Protein AF-0000000087408691 (afdb_homodimer)

Solvent-accessible surface area (backbone atoms only — not comparable to full-atom values): 9101 Å² total; per-residue (Å²): 121,79,72,44,48,23,34,28,52,40,62,34,77,47,90,89,50,66,36,53,31,36,32,32,31,39,38,68,93,39,63,32,41,73,70,31,48,71,46,46,69,32,41,31,37,36,64,44,97,88,65,48,78,44,46,30,31,29,70,39,65,38,79,67,54,10,23,28,30,27,42,30,70,72,53,59,60,78,80,47,50,74,31,66,30,41,34,87,120,78,73,43,48,23,35,28,50,40,63,34,78,48,90,87,51,65,36,52,31,34,31,32,31,40,39,68,94,39,64,32,41,73,67,31,50,72,46,45,68,31,40,32,36,35,64,45,97,89,65,49,78,45,46,31,32,29,70,40,66,38,80,68,55,10,24,28,31,27,42,31,69,73,53,59,60,77,79,48,49,74,31,66,28,41,34,86

InterPro domains:
  IPR001780 Large ribosomal subunit protein eL33 [MF_00573] (4-88)
  IPR001780 Large ribosomal subunit protein eL33 [PF01247] (5-87)
  IPR009000 Translation protein, beta-barrel domain superfamily [SSF50447] (5-87)
  IPR018266 Large ribosomal subunit protein eL33, conserved site [PS01105] (56-77)
  IPR038661 Large ribosomal subunit protein eL33 superfamily [G3DSA:2.40.10.190] (3-88)

Structure (mmCIF, N/CA/C/O backbone):
data_AF-0000000087408691-model_v1
#
loop_
_entity.id
_entity.type
_entity.pdbx_description
1 polymer 'Large ribosomal subunit protein eL33'
#
loop_
_atom_site.group_PDB
_atom_site.id
_atom_site.type_symbol
_atom_site.label_atom_id
_atom_site.label_alt_id
_atom_site.label_comp_id
_atom_site.label_asym_id
_atom_site.label_entity_id
_atom_site.label_seq_id
_atom_site.pdbx_PDB_ins_code
_atom_site.Cartn_x
_atom_site.Cartn_y
_atom_site.Cartn_z
_atom_site.occupancy
_atom_site.B_iso_or_equiv
_atom_site.auth_seq_id
_atom_site.auth_comp_id
_atom_site.auth_asym_id
_atom_site.auth_atom_id
_atom_site.pdbx_PDB_model_num
ATOM 1 N N . MET A 1 1 ? -7.504 -7.535 -21.609 1 48.94 1 MET A N 1
ATOM 2 C CA . MET A 1 1 ? -7.258 -6.281 -20.906 1 48.94 1 MET A CA 1
ATOM 3 C C . MET A 1 1 ? -5.77 -6.098 -20.609 1 48.94 1 MET A C 1
ATOM 5 O O . MET A 1 1 ? -5.043 -7.078 -20.438 1 48.94 1 MET A O 1
ATOM 9 N N . ALA A 1 2 ? -5.352 -5.008 -20.938 1 59.78 2 ALA A N 1
ATOM 10 C CA . ALA A 1 2 ? -3.91 -4.781 -20.938 1 59.78 2 ALA A CA 1
ATOM 11 C C . ALA A 1 2 ? -3.301 -5.102 -19.578 1 59.78 2 ALA A C 1
ATOM 13 O O . ALA A 1 2 ? -3.998 -5.094 -18.562 1 59.78 2 ALA A O 1
ATOM 14 N N . ARG A 1 3 ? -2.199 -5.57 -19.562 1 76.31 3 ARG A N 1
ATOM 15 C CA . ARG A 1 3 ? -1.407 -5.836 -18.359 1 76.31 3 ARG A CA 1
ATOM 16 C C . ARG A 1 3 ? -1.33 -4.598 -17.484 1 76.31 3 ARG A C 1
ATOM 18 O O . ARG A 1 3 ? -1.147 -3.482 -17.969 1 76.31 3 ARG A O 1
ATOM 25 N N . GLY A 1 4 ? -1.78 -4.82 -16.234 1 94.81 4 GLY A N 1
ATOM 26 C CA . GLY A 1 4 ? -1.688 -3.742 -15.266 1 94.81 4 GLY A CA 1
ATOM 27 C C . GLY A 1 4 ? -0.836 -4.094 -14.062 1 94.81 4 GLY A C 1
ATOM 28 O O . GLY A 1 4 ? -0.173 -5.133 -14.047 1 94.81 4 GLY A O 1
ATOM 29 N N . LYS A 1 5 ? -0.651 -3.186 -13.266 1 97.5 5 LYS A N 1
ATOM 30 C CA . LYS A 1 5 ? 0.102 -3.381 -12.031 1 97.5 5 LYS A CA 1
ATOM 31 C C . LYS A 1 5 ? -0.76 -3.082 -10.805 1 97.5 5 LYS A C 1
ATOM 33 O O . LYS A 1 5 ? -1.729 -2.324 -10.891 1 97.5 5 LYS A O 1
ATOM 38 N N . ALA A 1 6 ? -0.377 -3.703 -9.734 1 98.56 6 ALA A N 1
ATOM 39 C CA . ALA A 1 6 ? -0.981 -3.412 -8.438 1 98.56 6 ALA A CA 1
ATOM 40 C C . ALA A 1 6 ? 0.068 -3.426 -7.332 1 98.56 6 ALA A C 1
ATOM 42 O O . ALA A 1 6 ? 1.13 -4.035 -7.48 1 98.56 6 ALA A O 1
ATOM 43 N N . LEU A 1 7 ? -0.212 -2.732 -6.34 1 98.44 7 LEU A N 1
ATOM 44 C CA . LEU A 1 7 ? 0.62 -2.758 -5.141 1 98.44 7 LEU A CA 1
ATOM 45 C C . LEU A 1 7 ? 0.077 -3.756 -4.125 1 98.44 7 LEU A C 1
ATOM 47 O O . LEU A 1 7 ? -1.136 -3.848 -3.924 1 98.44 7 LEU A O 1
ATOM 51 N N . VAL A 1 8 ? 1.025 -4.527 -3.504 1 98.44 8 VAL A N 1
ATOM 52 C CA . VAL A 1 8 ? 0.632 -5.383 -2.391 1 98.44 8 VAL A CA 1
ATOM 53 C C . VAL A 1 8 ? 0.541 -4.559 -1.109 1 98.44 8 VAL A C 1
ATOM 55 O O . VAL A 1 8 ? 1.552 -4.055 -0.614 1 98.44 8 VAL A O 1
ATOM 58 N N . LEU A 1 9 ? -0.641 -4.477 -0.609 1 97.88 9 LEU A N 1
ATOM 59 C CA . LEU A 1 9 ? -0.831 -3.635 0.567 1 97.88 9 LEU A CA 1
ATOM 60 C C . LEU A 1 9 ? -0.554 -4.418 1.847 1 97.88 9 LEU A C 1
ATOM 62 O O . LEU A 1 9 ? 0.198 -3.957 2.709 1 97.88 9 LEU A O 1
ATOM 66 N N . ALA A 1 10 ? -1.203 -5.602 1.943 1 96.81 10 ALA A N 1
ATOM 67 C CA . ALA A 1 10 ? -1.142 -6.324 3.211 1 96.81 10 ALA A CA 1
ATOM 68 C C . ALA A 1 10 ? -1.652 -7.754 3.051 1 96.81 10 ALA A C 1
ATOM 70 O O . ALA A 1 10 ? -2.256 -8.094 2.031 1 96.81 10 ALA A O 1
ATOM 71 N N . TYR A 1 11 ? -1.252 -8.578 4.066 1 97 11 TYR A N 1
ATOM 72 C CA . TYR A 1 11 ? -1.939 -9.859 4.223 1 97 11 TYR A CA 1
ATOM 73 C C . TYR A 1 11 ? -3.391 -9.648 4.637 1 97 11 TYR A C 1
ATOM 75 O O . TYR A 1 11 ? -3.689 -8.773 5.457 1 97 11 TYR A O 1
ATOM 83 N N . ALA A 1 12 ? -4.27 -10.461 4.047 1 96.94 12 ALA A N 1
ATOM 84 C CA . ALA A 1 12 ? -5.664 -10.422 4.48 1 96.94 12 ALA A CA 1
ATOM 85 C C . ALA A 1 12 ? -5.824 -11.039 5.867 1 96.94 12 ALA A C 1
ATOM 87 O O . ALA A 1 12 ? -5.004 -11.859 6.281 1 96.94 12 ALA A O 1
ATOM 88 N N . GLY A 1 13 ? -6.898 -10.625 6.555 1 93.25 13 GLY A N 1
ATOM 89 C CA . GLY A 1 13 ? -7.168 -11.125 7.895 1 93.25 13 GLY A CA 1
ATOM 90 C C . GLY A 1 13 ? -6.938 -10.094 8.977 1 93.25 13 GLY A C 1
ATOM 91 O O . GLY A 1 13 ? -7.102 -8.891 8.742 1 93.25 13 GLY A O 1
ATOM 92 N N . THR A 1 14 ? -6.652 -10.641 10.258 1 88.38 14 THR A N 1
ATOM 93 C CA . THR A 1 14 ? -6.434 -9.734 11.375 1 88.38 14 THR A CA 1
ATOM 94 C C . THR A 1 14 ? -4.945 -9.602 11.68 1 88.38 14 THR A C 1
ATOM 96 O O . THR A 1 14 ? -4.125 -10.352 11.156 1 88.38 14 THR A O 1
ATOM 99 N N . LYS A 1 15 ? -4.59 -8.625 12.359 1 82.56 15 LYS A N 1
ATOM 100 C CA . LYS A 1 15 ? -3.207 -8.398 12.773 1 82.56 15 LYS A CA 1
ATOM 101 C C . LYS A 1 15 ? -2.615 -9.648 13.414 1 82.56 15 LYS A C 1
ATOM 103 O O . LYS A 1 15 ? -1.437 -9.953 13.227 1 82.56 15 LYS A O 1
ATOM 108 N N . GLU A 1 16 ? -3.471 -10.32 14.125 1 86.06 16 GLU A N 1
ATOM 109 C CA . GLU A 1 16 ? -3.008 -11.484 14.875 1 86.06 16 GLU A CA 1
ATOM 110 C C . GLU A 1 16 ? -2.979 -12.727 13.992 1 86.06 16 GLU A C 1
ATOM 112 O O . GLU A 1 16 ? -2.186 -13.648 14.227 1 86.06 16 GLU A O 1
ATOM 117 N N . HIS A 1 17 ? -3.795 -12.781 13.023 1 90.12 17 HIS A N 1
ATOM 118 C CA . HIS A 1 17 ? -3.926 -13.945 12.148 1 90.12 17 HIS A CA 1
ATOM 119 C C . HIS A 1 17 ? -3.746 -13.562 10.688 1 90.12 17 HIS A C 1
ATOM 121 O O . HIS A 1 17 ? -4.727 -13.359 9.969 1 90.12 17 HIS A O 1
ATOM 127 N N . GLN A 1 18 ? -2.434 -13.562 10.367 1 87 18 GLN A N 1
ATOM 128 C CA . GLN A 1 18 ? -2.146 -13.227 8.977 1 87 18 GLN A CA 1
ATOM 129 C C . GLN A 1 18 ? -2.131 -14.477 8.102 1 87 18 GLN A C 1
ATOM 131 O O . GLN A 1 18 ? -1.502 -15.477 8.453 1 87 18 GLN A O 1
ATOM 136 N N . ASP A 1 19 ? -2.951 -14.414 7.07 1 91.5 19 ASP A N 1
ATOM 137 C CA . ASP A 1 19 ? -2.988 -15.453 6.043 1 91.5 19 ASP A CA 1
ATOM 138 C C . ASP A 1 19 ? -2.035 -15.133 4.898 1 91.5 19 ASP A C 1
ATOM 140 O O . ASP A 1 19 ? -2.309 -14.242 4.09 1 91.5 19 ASP A O 1
ATOM 144 N N . ASN A 1 20 ? -0.976 -15.898 4.703 1 96.25 20 ASN A N 1
ATOM 145 C CA . ASN A 1 20 ? 0.052 -15.562 3.725 1 96.25 20 ASN A CA 1
ATOM 146 C C . ASN A 1 20 ? -0.402 -15.883 2.305 1 96.25 20 ASN A C 1
ATOM 148 O O . ASN A 1 20 ? 0.275 -15.531 1.336 1 96.25 20 ASN A O 1
ATOM 152 N N . HIS A 1 21 ? -1.575 -16.469 2.209 1 98.5 21 HIS A N 1
ATOM 153 C CA . HIS A 1 21 ? -2.094 -16.828 0.89 1 98.5 21 HIS A CA 1
ATOM 154 C C . HIS A 1 21 ? -3.025 -15.742 0.359 1 98.5 21 HIS A C 1
ATOM 156 O O . HIS A 1 21 ? -3.152 -15.562 -0.854 1 98.5 21 HIS A O 1
ATOM 162 N N . HIS A 1 22 ? -3.768 -15.125 1.225 1 98.81 22 HIS A N 1
ATOM 163 C CA . HIS A 1 22 ? -4.711 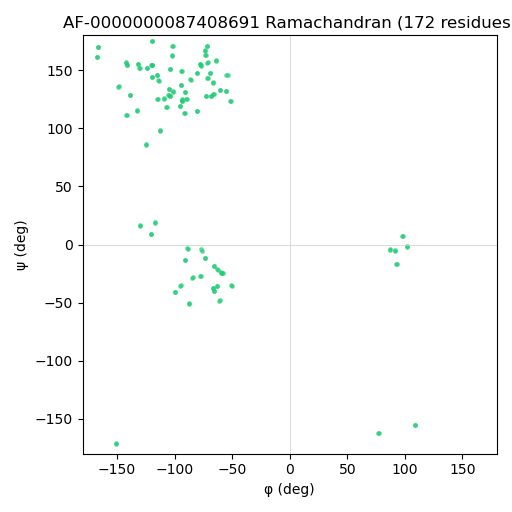-14.078 0.849 1 98.81 22 HIS A CA 1
ATOM 164 C C . HIS A 1 22 ? -4.094 -12.695 1.013 1 98.81 22 HIS A C 1
ATOM 166 O O . HIS A 1 22 ? -3.727 -12.297 2.123 1 98.81 22 HIS A O 1
ATOM 172 N N . MET A 1 23 ? -4.027 -12 -0.088 1 98.75 23 MET A N 1
ATOM 173 C CA . MET A 1 23 ? -3.387 -10.688 -0.1 1 98.75 23 MET A CA 1
ATOM 174 C C . MET A 1 23 ? -4.371 -9.602 -0.528 1 98.75 23 MET A C 1
ATOM 176 O O . MET A 1 23 ? -5.207 -9.828 -1.405 1 98.75 23 MET A O 1
ATOM 180 N N . ILE A 1 24 ? -4.238 -8.43 0.073 1 98.69 24 ILE A N 1
ATOM 181 C CA . ILE A 1 24 ? -4.961 -7.242 -0.373 1 98.69 24 ILE A CA 1
ATOM 182 C C . ILE A 1 24 ? -4.098 -6.445 -1.349 1 98.69 24 ILE A C 1
ATOM 184 O O . ILE A 1 24 ? -2.959 -6.09 -1.031 1 98.69 24 ILE A O 1
ATOM 188 N N . LEU A 1 25 ? -4.605 -6.199 -2.566 1 98.69 25 LEU A N 1
ATOM 189 C CA . LEU A 1 25 ? -3.885 -5.48 -3.611 1 98.69 25 LEU A CA 1
ATOM 190 C C . LEU A 1 25 ? -4.586 -4.168 -3.951 1 98.69 25 LEU A C 1
ATOM 192 O O . LEU A 1 25 ? -5.816 -4.086 -3.896 1 98.69 25 LEU A O 1
ATOM 196 N N . LYS A 1 26 ? -3.775 -3.186 -4.285 1 98.62 26 LYS A N 1
ATOM 197 C CA . LYS A 1 26 ? -4.285 -1.932 -4.832 1 98.62 26 LYS A CA 1
ATOM 198 C C . LYS A 1 26 ? -3.867 -1.758 -6.289 1 98.62 26 LYS A C 1
ATOM 200 O O . LYS A 1 26 ? -2.736 -1.356 -6.574 1 98.62 26 LYS A O 1
ATOM 205 N N . PRO A 1 27 ? -4.816 -2.119 -7.219 1 98.25 27 PRO A N 1
ATOM 206 C CA . PRO A 1 27 ? -4.5 -1.864 -8.625 1 98.25 27 PRO A CA 1
ATOM 207 C C . PRO A 1 27 ? -4.273 -0.384 -8.922 1 98.25 27 PRO A C 1
ATOM 209 O O . PRO A 1 27 ? -5.051 0.464 -8.477 1 98.25 27 PRO A O 1
ATOM 212 N N . LEU A 1 28 ? -3.254 -0.088 -9.602 1 96.62 28 LEU A N 1
ATOM 213 C CA . LEU A 1 28 ? -2.902 1.299 -9.883 1 96.62 28 LEU A CA 1
ATOM 214 C C . LEU A 1 28 ? -3.914 1.934 -10.828 1 96.62 28 LEU A C 1
ATOM 216 O O . LEU A 1 28 ? -4.277 1.338 -11.844 1 96.62 28 LEU A O 1
ATOM 220 N N . GLY A 1 29 ? -4.434 3.045 -10.461 1 94.19 29 GLY A N 1
ATOM 221 C CA . GLY A 1 29 ? -5.34 3.783 -11.32 1 94.19 29 GLY A CA 1
ATOM 222 C C . GLY A 1 29 ? -6.789 3.355 -11.172 1 94.19 29 GLY A C 1
ATOM 223 O O . GLY A 1 29 ? -7.668 3.861 -11.867 1 94.19 29 GLY A O 1
ATOM 224 N N . ILE A 1 30 ? -6.988 2.402 -10.414 1 97 30 ILE A N 1
ATOM 225 C CA . ILE A 1 30 ? -8.344 1.931 -10.148 1 97 30 ILE A CA 1
ATOM 22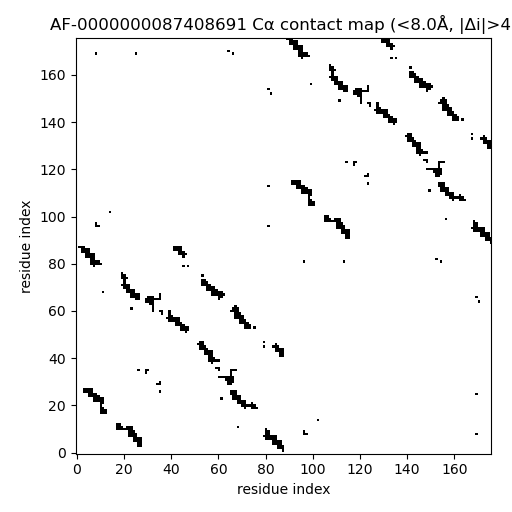6 C C . ILE A 1 30 ? -8.75 2.316 -8.727 1 97 30 ILE A C 1
ATOM 228 O O . ILE A 1 30 ? -8.195 1.803 -7.754 1 97 30 ILE A O 1
ATOM 232 N N . ASP A 1 31 ? -9.781 3.117 -8.68 1 95.56 31 ASP A N 1
ATOM 233 C CA . ASP A 1 31 ? -10.062 3.701 -7.371 1 95.56 31 ASP A CA 1
ATOM 234 C C . ASP A 1 31 ? -11.539 3.525 -6.996 1 95.56 31 ASP A C 1
ATOM 236 O O . ASP A 1 31 ? -12.078 4.309 -6.215 1 95.56 31 ASP A O 1
ATOM 240 N N . ASP A 1 32 ? -12.219 2.613 -7.695 1 97.19 32 ASP A N 1
ATOM 241 C CA . ASP A 1 32 ? -13.602 2.32 -7.324 1 97.19 32 ASP A CA 1
ATOM 242 C C . ASP A 1 32 ? -13.906 0.831 -7.469 1 97.19 32 ASP A C 1
ATOM 244 O O . ASP A 1 32 ? -13.266 0.134 -8.258 1 97.19 32 ASP A O 1
ATOM 248 N N . ARG A 1 33 ? -14.906 0.453 -6.723 1 97.5 33 ARG A N 1
ATOM 249 C CA . ARG A 1 33 ? -15.234 -0.964 -6.602 1 97.5 33 ARG A CA 1
ATOM 250 C C . ARG A 1 33 ? -15.703 -1.534 -7.934 1 97.5 33 ARG A C 1
ATOM 252 O O . ARG A 1 33 ? -15.391 -2.678 -8.273 1 97.5 33 ARG A O 1
ATOM 259 N N . SER A 1 34 ? -16.469 -0.758 -8.633 1 98.12 34 SER A N 1
ATOM 260 C CA . SER A 1 34 ? -17.031 -1.233 -9.891 1 98.12 34 SER A CA 1
ATOM 261 C C . SER A 1 34 ? -15.93 -1.576 -10.891 1 98.12 34 SER A C 1
ATOM 263 O O . SER A 1 34 ? -15.93 -2.66 -11.477 1 98.12 34 SER A O 1
ATOM 265 N N . THR A 1 35 ? -15 -0.717 -11.062 1 97.94 35 THR A N 1
ATOM 266 C CA . THR A 1 35 ? -13.891 -0.968 -11.969 1 97.94 35 THR A CA 1
ATOM 267 C C . THR A 1 35 ? -13.016 -2.111 -11.453 1 97.94 35 THR A C 1
ATOM 269 O O . THR A 1 35 ? -12.562 -2.953 -12.234 1 97.94 35 THR A O 1
ATOM 272 N N . ALA A 1 36 ? -12.844 -2.178 -10.148 1 98.44 36 ALA A N 1
ATOM 273 C CA . ALA A 1 36 ? -12.055 -3.246 -9.547 1 98.44 36 ALA A CA 1
ATOM 274 C C . ALA A 1 36 ? -12.688 -4.609 -9.797 1 98.44 36 ALA A C 1
ATOM 276 O O . ALA A 1 36 ? -11.977 -5.602 -9.992 1 98.44 36 ALA A O 1
ATOM 277 N N . SER A 1 37 ? -14.016 -4.652 -9.797 1 98.5 37 SER A N 1
ATOM 278 C CA . SER A 1 37 ? -14.727 -5.914 -9.961 1 98.5 37 SER A CA 1
ATOM 279 C C . SER A 1 37 ? -14.438 -6.539 -11.32 1 98.5 37 SER A C 1
ATOM 281 O O . SER A 1 37 ? -14.586 -7.75 -11.5 1 98.5 37 SER A O 1
ATOM 283 N N . ARG A 1 38 ? -14.016 -5.758 -12.25 1 98.31 38 ARG A N 1
ATOM 284 C CA . ARG A 1 38 ? -13.711 -6.25 -13.586 1 98.31 38 ARG A CA 1
ATOM 285 C C . ARG A 1 38 ? -12.406 -7.047 -13.594 1 98.31 38 ARG A C 1
ATOM 287 O O . ARG A 1 38 ? -12.102 -7.746 -14.562 1 98.31 38 ARG A O 1
ATOM 294 N N . LEU A 1 39 ? -11.672 -6.953 -12.508 1 98.38 39 LEU A N 1
ATOM 295 C CA . LEU A 1 39 ? -10.383 -7.637 -12.43 1 98.38 39 LEU A CA 1
ATOM 296 C C . LEU A 1 39 ? -10.539 -9.031 -11.852 1 98.38 39 LEU A C 1
ATOM 298 O O . LEU A 1 39 ? -9.602 -9.836 -11.875 1 98.38 39 LEU A O 1
ATOM 302 N N . ILE A 1 40 ? -11.703 -9.312 -11.273 1 98.69 40 ILE A N 1
ATOM 303 C CA . ILE A 1 40 ? -11.93 -10.586 -10.609 1 98.69 40 ILE A CA 1
ATOM 304 C C . ILE A 1 40 ? -11.648 -11.734 -11.586 1 98.69 40 ILE A C 1
ATOM 306 O O . ILE A 1 40 ? -12.086 -11.695 -12.734 1 98.69 40 ILE A O 1
ATOM 310 N N . GLY A 1 41 ? -10.914 -12.688 -11.164 1 98.69 41 GLY A N 1
ATOM 311 C CA . GLY A 1 41 ? -10.578 -13.852 -11.977 1 98.69 41 GLY A CA 1
ATOM 312 C C . GLY A 1 41 ? -9.266 -13.695 -12.719 1 98.69 41 GLY A C 1
ATOM 313 O O . GLY A 1 41 ? -8.711 -14.672 -13.219 1 98.69 41 GLY A O 1
ATOM 314 N N . ARG A 1 42 ? -8.742 -12.547 -12.859 1 98.69 42 ARG A N 1
ATOM 315 C CA . ARG A 1 42 ? -7.477 -12.32 -13.539 1 98.69 42 ARG A CA 1
ATOM 316 C C . ARG A 1 42 ? -6.312 -12.883 -12.734 1 98.69 42 ARG A C 1
ATOM 318 O O . ARG A 1 42 ? -6.328 -12.836 -11.5 1 98.69 42 ARG A O 1
ATOM 325 N N . LYS A 1 43 ? -5.293 -13.344 -13.406 1 98.75 43 LYS A N 1
ATOM 326 C CA . LYS A 1 43 ? -4.066 -13.836 -12.789 1 98.75 43 LYS A CA 1
ATOM 327 C C . LYS A 1 43 ? -3.143 -12.688 -12.398 1 98.75 43 LYS A C 1
ATOM 329 O O . LYS A 1 43 ? -3.127 -11.648 -13.062 1 98.75 43 LYS A O 1
ATOM 334 N N . VAL A 1 44 ? -2.434 -12.922 -11.328 1 98.81 44 VAL A N 1
ATOM 335 C CA . VAL A 1 44 ? -1.434 -11.961 -10.875 1 98.81 44 VAL A CA 1
ATOM 336 C C . VAL A 1 44 ? -0.112 -12.672 -10.609 1 98.81 44 VAL A C 1
ATOM 338 O O . VAL A 1 44 ? -0.099 -13.859 -10.258 1 98.81 44 VAL A O 1
ATOM 341 N N . VAL A 1 45 ? 0.965 -11.922 -10.758 1 98.81 45 VAL A N 1
ATOM 342 C CA . VAL A 1 45 ? 2.279 -12.531 -10.578 1 98.81 45 VAL A CA 1
ATOM 343 C C . VAL A 1 45 ? 3.189 -11.57 -9.812 1 98.81 45 VAL A C 1
ATOM 345 O O . VAL A 1 45 ? 3.266 -10.383 -10.141 1 98.81 45 VAL A O 1
ATOM 348 N N . TRP A 1 46 ? 3.77 -12.055 -8.82 1 98.69 46 TRP A N 1
ATOM 349 C CA . TRP A 1 46 ? 4.844 -11.359 -8.117 1 98.69 46 TRP A CA 1
ATOM 350 C C . TRP A 1 46 ? 6.199 -11.969 -8.461 1 98.69 46 TRP A C 1
ATOM 352 O O . TRP A 1 46 ? 6.367 -13.195 -8.398 1 98.69 46 TRP A O 1
ATOM 362 N N . ARG A 1 47 ? 7.086 -11.117 -8.734 1 98.06 47 ARG A N 1
ATOM 363 C CA . ARG A 1 47 ? 8.438 -11.586 -9.023 1 98.06 47 ARG A CA 1
ATOM 364 C C . ARG A 1 47 ? 9.375 -11.305 -7.859 1 98.06 47 ARG A C 1
ATOM 366 O O . ARG A 1 47 ? 9.477 -10.164 -7.395 1 98.06 47 ARG A O 1
ATOM 373 N N . THR A 1 48 ? 10.078 -12.32 -7.441 1 96.88 48 THR A N 1
ATOM 374 C CA . THR A 1 48 ? 11.086 -12.148 -6.398 1 96.88 48 THR A CA 1
ATOM 375 C C . THR A 1 48 ? 12.312 -11.43 -6.949 1 96.88 48 THR A C 1
ATOM 377 O O . THR A 1 48 ? 12.5 -11.344 -8.164 1 96.88 48 THR A O 1
ATOM 380 N N . PRO A 1 49 ? 13.094 -10.938 -5.988 1 92.38 49 PRO A N 1
ATOM 381 C CA . PRO A 1 49 ? 14.344 -10.305 -6.434 1 92.38 49 PRO A CA 1
ATOM 382 C C . PRO A 1 49 ? 15.234 -11.258 -7.23 1 92.38 49 PRO A C 1
ATOM 384 O O . PRO A 1 49 ? 15.984 -10.82 -8.102 1 92.38 49 PRO A O 1
ATOM 387 N N . THR A 1 50 ? 15.086 -12.57 -7.012 1 95.75 50 THR A N 1
ATOM 388 C CA . THR A 1 50 ? 15.914 -13.562 -7.691 1 95.75 50 THR A CA 1
ATOM 389 C C . THR A 1 50 ? 15.289 -13.969 -9.023 1 95.75 50 THR A C 1
ATOM 391 O O . THR A 1 50 ? 15.844 -14.789 -9.75 1 95.75 50 THR A O 1
ATOM 394 N N . GLY A 1 51 ? 14.102 -13.445 -9.312 1 96 51 GLY A N 1
ATOM 395 C CA . GLY A 1 51 ? 13.508 -13.664 -10.617 1 96 51 GLY A CA 1
ATOM 396 C C . GLY A 1 51 ? 12.422 -14.727 -10.609 1 96 51 GLY A C 1
ATOM 397 O O . GLY A 1 51 ? 11.797 -15 -11.633 1 96 51 GLY A O 1
ATOM 398 N N . ARG A 1 52 ? 12.211 -15.289 -9.445 1 97.69 52 ARG A N 1
ATOM 399 C CA . ARG A 1 52 ? 11.156 -16.297 -9.352 1 97.69 52 ARG A CA 1
ATOM 400 C C . ARG A 1 52 ? 9.781 -15.648 -9.453 1 97.69 52 ARG A C 1
ATOM 402 O O . ARG A 1 52 ? 9.531 -14.586 -8.875 1 97.69 52 ARG A O 1
ATOM 409 N N . ARG A 1 53 ? 8.922 -16.422 -10.125 1 98.31 53 ARG A N 1
ATOM 410 C CA . ARG A 1 53 ? 7.555 -15.938 -10.289 1 98.31 53 ARG A CA 1
ATOM 411 C C . ARG A 1 53 ? 6.602 -16.672 -9.344 1 98.31 53 ARG A C 1
ATOM 413 O O . ARG A 1 53 ? 6.598 -17.891 -9.289 1 98.31 53 ARG A O 1
ATOM 420 N N . MET A 1 54 ? 5.863 -15.883 -8.609 1 98.81 54 MET A N 1
ATOM 421 C CA . MET A 1 54 ? 4.82 -16.453 -7.754 1 98.81 54 MET A CA 1
ATOM 422 C C . MET A 1 54 ? 3.438 -16 -8.211 1 98.81 54 MET A C 1
ATOM 424 O O . MET A 1 54 ? 3.164 -14.805 -8.297 1 98.81 54 MET A O 1
ATOM 428 N N . TYR A 1 55 ? 2.564 -16.969 -8.461 1 98.75 55 TYR A N 1
ATOM 429 C CA . TYR A 1 55 ? 1.309 -16.703 -9.156 1 98.75 55 TYR A CA 1
ATOM 430 C C . TYR A 1 55 ? 0.14 -16.688 -8.18 1 98.75 55 TYR A C 1
ATOM 432 O O . TYR A 1 55 ? 0.145 -17.406 -7.18 1 98.75 55 TYR A O 1
ATOM 440 N N . GLY A 1 56 ? -0.815 -15.922 -8.57 1 98.81 56 GLY A N 1
ATOM 441 C CA . GLY A 1 56 ? -2.082 -15.852 -7.855 1 98.81 56 GLY A CA 1
ATOM 442 C C . GLY A 1 56 ? -3.254 -15.508 -8.758 1 98.81 56 GLY A C 1
ATOM 443 O O . GLY A 1 56 ? -3.107 -15.445 -9.977 1 98.81 56 GLY A O 1
ATOM 444 N N . LYS A 1 57 ? -4.402 -15.266 -8.07 1 98.94 57 LYS A N 1
ATOM 445 C CA . LYS A 1 57 ? -5.633 -14.922 -8.781 1 98.94 57 LYS A CA 1
ATOM 446 C C . LYS A 1 57 ? -6.508 -13.992 -7.949 1 98.94 57 LYS A C 1
ATOM 448 O O . LYS A 1 57 ? -6.664 -14.188 -6.742 1 98.94 57 LYS A O 1
ATOM 453 N N . ILE A 1 58 ? -7.039 -12.984 -8.586 1 98.88 58 ILE A N 1
ATOM 454 C CA . ILE A 1 58 ? -7.934 -12.062 -7.887 1 98.88 58 ILE A CA 1
ATOM 455 C C . ILE A 1 58 ? -9.273 -12.75 -7.629 1 98.88 58 ILE A C 1
ATOM 457 O O . ILE A 1 58 ? -9.914 -13.242 -8.555 1 98.88 58 ILE A O 1
ATOM 461 N N . LEU A 1 59 ? -9.672 -12.703 -6.402 1 98.94 59 LEU A N 1
ATOM 462 C CA . LEU A 1 59 ? -10.844 -13.461 -5.988 1 98.94 59 LEU A CA 1
ATOM 463 C C . LEU A 1 59 ? -12.07 -12.562 -5.914 1 98.94 59 LEU A C 1
ATOM 465 O O . LEU A 1 59 ? -13.172 -12.969 -6.293 1 98.94 59 LEU A O 1
ATOM 469 N N . ARG A 1 60 ? -11.906 -11.367 -5.406 1 98.88 60 ARG A N 1
ATOM 470 C CA . ARG A 1 60 ? -13.016 -10.453 -5.148 1 98.88 60 ARG A CA 1
ATOM 471 C C . ARG A 1 60 ? -12.508 -9.039 -4.863 1 98.88 60 ARG A C 1
ATOM 473 O O . ARG A 1 60 ? -11.312 -8.844 -4.648 1 98.88 60 ARG A O 1
ATOM 480 N N . THR A 1 61 ? -13.484 -8.164 -4.84 1 98.5 61 THR A N 1
ATOM 481 C CA . THR A 1 61 ? -13.148 -6.797 -4.441 1 98.5 61 THR A CA 1
ATOM 482 C C . THR A 1 61 ? -12.992 -6.699 -2.928 1 98.5 61 THR A C 1
ATOM 484 O O . THR A 1 61 ? -13.5 -7.551 -2.191 1 98.5 61 THR A O 1
ATOM 487 N N . HIS A 1 62 ? -12.219 -5.715 -2.445 1 97.69 62 HIS A N 1
ATOM 488 C CA . HIS A 1 62 ? -12.008 -5.445 -1.027 1 97.69 62 HIS A CA 1
ATOM 489 C C . HIS A 1 62 ? -12.172 -3.963 -0.716 1 97.69 62 HIS A C 1
ATOM 491 O O . HIS A 1 62 ? -11.414 -3.129 -1.208 1 97.69 62 HIS A O 1
ATOM 497 N N . GLY A 1 63 ? -13.172 -3.654 0.069 1 93.5 63 GLY A N 1
ATOM 498 C CA . GLY A 1 63 ? -13.406 -2.25 0.37 1 93.5 63 GLY A CA 1
ATOM 499 C C . GLY A 1 63 ? -14.094 -1.506 -0.759 1 93.5 63 GLY A C 1
ATOM 500 O O . GLY A 1 63 ? -14.727 -2.121 -1.619 1 93.5 63 GLY A O 1
ATOM 501 N N . ASN A 1 64 ? -13.977 -0.18 -0.655 1 94 64 ASN A N 1
ATOM 502 C CA . ASN A 1 64 ? -14.719 0.639 -1.606 1 94 64 ASN A CA 1
ATOM 503 C C . ASN A 1 64 ? -13.789 1.529 -2.426 1 94 64 ASN A C 1
ATOM 505 O O . ASN A 1 64 ? -14.25 2.35 -3.223 1 94 64 ASN A O 1
ATOM 509 N N . ARG A 1 65 ? -12.555 1.368 -2.35 1 95.44 65 ARG A N 1
ATOM 510 C CA . ARG A 1 65 ? -11.625 2.293 -2.994 1 95.44 65 ARG A CA 1
ATOM 511 C C . ARG A 1 65 ? -10.805 1.585 -4.07 1 95.44 65 ARG A C 1
ATOM 513 O O . ARG A 1 65 ? -9.68 1.982 -4.355 1 95.44 65 ARG A O 1
ATOM 520 N N . GLY A 1 66 ? -11.344 0.434 -4.512 1 97.31 66 GLY A N 1
ATOM 521 C CA . GLY A 1 66 ? -10.742 -0.193 -5.676 1 97.31 66 GLY A CA 1
ATOM 522 C C . GLY A 1 66 ? -9.773 -1.304 -5.316 1 97.31 66 GLY A C 1
ATOM 523 O O . GLY A 1 66 ? -9.125 -1.877 -6.191 1 97.31 66 GLY A O 1
ATOM 524 N N . GLU A 1 67 ? -9.688 -1.687 -4.016 1 98.19 67 GLU A N 1
ATOM 525 C CA . GLU A 1 67 ? -8.812 -2.785 -3.611 1 98.19 67 GLU A CA 1
ATOM 526 C C . GLU A 1 67 ? -9.43 -4.137 -3.955 1 98.19 67 GLU A C 1
ATOM 528 O O . GLU A 1 67 ? -10.648 -4.25 -4.098 1 98.19 67 GLU A O 1
ATOM 533 N N . VAL A 1 68 ? -8.547 -5.086 -4.125 1 98.81 68 VAL A N 1
ATOM 534 C CA . VAL A 1 68 ? -8.992 -6.449 -4.395 1 98.81 68 VAL A CA 1
ATOM 535 C C . VAL A 1 68 ? -8.258 -7.426 -3.482 1 98.81 68 VAL A C 1
ATOM 537 O O . VAL A 1 68 ? -7.188 -7.113 -2.963 1 98.81 68 VAL A O 1
ATOM 540 N N . LYS A 1 69 ? -8.875 -8.523 -3.258 1 98.81 69 LYS A N 1
ATOM 541 C CA . LYS A 1 69 ? -8.242 -9.648 -2.578 1 98.81 69 LYS A CA 1
ATOM 542 C C . LYS A 1 69 ? -7.809 -10.719 -3.574 1 98.81 69 LYS A C 1
ATOM 544 O O . LYS A 1 69 ? -8.578 -11.102 -4.457 1 98.81 69 LYS A O 1
ATOM 549 N N . ALA A 1 70 ? -6.594 -11.141 -3.436 1 98.88 70 ALA A N 1
ATOM 550 C CA . ALA A 1 70 ? -6.055 -12.18 -4.309 1 98.88 70 ALA A CA 1
ATOM 551 C C . ALA A 1 70 ? -5.539 -13.359 -3.498 1 98.88 70 ALA A C 1
ATOM 553 O O . ALA A 1 70 ? -5.191 -13.219 -2.324 1 98.88 70 ALA A O 1
ATOM 554 N N . TYR A 1 71 ? -5.574 -14.531 -4.094 1 98.94 71 TYR A N 1
ATOM 555 C CA . TYR A 1 71 ? -5.066 -15.758 -3.502 1 98.94 71 TYR A CA 1
ATOM 556 C C . TYR A 1 71 ? -3.799 -16.219 -4.211 1 98.94 71 TYR A C 1
ATOM 558 O O . TYR A 1 71 ? -3.775 -16.344 -5.438 1 98.94 71 TYR A O 1
ATOM 566 N N . PHE A 1 72 ? -2.73 -16.438 -3.416 1 98.88 72 PHE A N 1
ATOM 567 C CA . PHE A 1 72 ? -1.462 -16.922 -3.936 1 98.88 72 PHE A CA 1
ATOM 568 C C . PHE A 1 72 ? -1.165 -18.328 -3.396 1 98.88 72 PHE A C 1
ATOM 570 O O . PHE A 1 72 ? -1.4 -18.594 -2.221 1 98.88 72 PHE A O 1
ATOM 577 N N . LYS A 1 73 ? -0.616 -19.156 -4.238 1 98 73 LYS A N 1
ATOM 578 C CA . LYS A 1 73 ? -0.113 -20.469 -3.854 1 98 73 LYS A CA 1
ATOM 579 C C . LYS A 1 73 ? 1.171 -20.797 -4.605 1 98 73 LYS A C 1
ATOM 581 O O . LYS A 1 73 ? 1.158 -20.969 -5.824 1 98 73 LYS A O 1
ATOM 586 N N . PRO A 1 74 ? 2.33 -20.859 -3.893 1 97.62 74 PRO A N 1
ATOM 587 C CA . PRO A 1 74 ? 2.449 -20.734 -2.439 1 97.62 74 PRO A CA 1
ATOM 588 C C . PRO A 1 74 ? 2.203 -19.312 -1.952 1 97.62 74 PRO A C 1
ATOM 590 O O . PRO A 1 74 ? 2.076 -18.391 -2.764 1 97.62 74 PRO A O 1
ATOM 593 N N . GLY A 1 75 ? 2.098 -19.141 -0.623 1 98.31 75 GLY A N 1
ATOM 594 C CA . GLY A 1 75 ? 1.896 -17.828 -0.032 1 98.31 75 GLY A CA 1
ATOM 595 C C . GLY A 1 75 ? 3.059 -16.875 -0.263 1 98.31 75 GLY A C 1
ATOM 596 O O . GLY A 1 75 ? 4.184 -17.312 -0.51 1 98.31 75 GLY A O 1
ATOM 597 N N . LEU A 1 76 ? 2.715 -15.625 -0.145 1 98.38 76 LEU A N 1
ATOM 598 C CA . LEU A 1 76 ? 3.75 -14.625 -0.387 1 98.38 76 LEU A CA 1
ATOM 599 C C . LEU A 1 76 ? 4.547 -14.352 0.882 1 98.38 76 LEU A C 1
ATOM 601 O O . LEU A 1 76 ? 3.982 -14.297 1.977 1 98.38 76 LEU A O 1
ATOM 605 N N . PRO A 1 77 ? 5.844 -14.156 0.7 1 97.19 77 PRO A N 1
ATOM 606 C CA . PRO A 1 77 ? 6.648 -13.727 1.843 1 97.19 77 PRO A CA 1
ATOM 607 C C . PRO A 1 77 ? 6.418 -12.266 2.213 1 97.19 77 PRO A C 1
ATOM 609 O O . PRO A 1 77 ? 5.801 -11.523 1.446 1 97.19 77 PRO A O 1
ATOM 612 N N . GLY A 1 78 ? 6.887 -11.828 3.377 1 94.94 78 GLY A N 1
ATOM 613 C CA . GLY A 1 78 ? 6.727 -10.461 3.844 1 94.94 78 GLY A CA 1
ATOM 614 C C . GLY A 1 78 ? 7.348 -9.438 2.916 1 94.94 78 GLY A C 1
ATOM 615 O O . GLY A 1 78 ? 6.895 -8.289 2.854 1 94.94 78 GLY A O 1
ATOM 616 N N . GLN A 1 79 ? 8.352 -9.984 2.148 1 94.62 79 GLN A N 1
ATOM 617 C CA . GLN A 1 79 ? 9.055 -9.102 1.223 1 94.62 79 GLN A CA 1
ATOM 618 C C . GLN A 1 79 ? 8.125 -8.609 0.117 1 94.62 79 GLN A C 1
ATOM 620 O O . GLN A 1 79 ? 8.383 -7.574 -0.503 1 94.62 79 GLN A O 1
ATOM 625 N N . ALA A 1 80 ? 7.07 -9.219 -0.095 1 96.81 80 ALA A N 1
ATOM 626 C CA . ALA A 1 80 ? 6.148 -8.875 -1.172 1 96.81 80 ALA A CA 1
ATOM 627 C C . ALA A 1 80 ? 5.316 -7.648 -0.805 1 96.81 80 ALA A C 1
ATOM 629 O O . ALA A 1 80 ? 4.824 -6.938 -1.686 1 96.81 80 ALA A O 1
ATOM 630 N N . VAL A 1 81 ? 5.121 -7.461 0.505 1 95.69 81 VAL A N 1
ATOM 631 C CA . VAL A 1 81 ? 4.301 -6.34 0.957 1 95.69 81 VAL A CA 1
ATOM 632 C C . VAL A 1 81 ? 4.992 -5.023 0.615 1 95.69 81 VAL A C 1
ATOM 634 O O . VAL A 1 81 ? 6.184 -4.852 0.888 1 95.69 81 VAL A O 1
ATOM 637 N N . GLY A 1 82 ? 4.246 -4.16 -0.006 1 95.88 82 GLY A N 1
ATOM 638 C CA . GLY A 1 82 ? 4.797 -2.891 -0.45 1 95.88 82 GLY A CA 1
ATOM 639 C C . GLY A 1 82 ? 5.348 -2.939 -1.863 1 95.88 82 GLY A C 1
ATOM 640 O O . GLY A 1 82 ? 5.746 -1.913 -2.418 1 95.88 82 GLY A O 1
ATOM 641 N N . ASP A 1 83 ? 5.363 -4.137 -2.445 1 96.94 83 ASP A N 1
ATOM 642 C CA . ASP A 1 83 ? 5.895 -4.312 -3.795 1 96.94 83 ASP A CA 1
ATOM 643 C C . ASP A 1 83 ? 4.766 -4.402 -4.82 1 96.94 83 ASP A C 1
ATOM 645 O O . ASP A 1 83 ? 3.588 -4.457 -4.453 1 96.94 83 ASP A O 1
ATOM 649 N N . TYR A 1 84 ? 5.191 -4.367 -6.094 1 97.69 84 TYR A N 1
ATOM 650 C CA . TYR A 1 84 ? 4.215 -4.422 -7.176 1 97.69 84 TYR A CA 1
ATOM 651 C C . TYR A 1 84 ? 4.004 -5.852 -7.652 1 97.69 84 TYR A C 1
ATOM 653 O O . TYR A 1 84 ? 4.934 -6.664 -7.633 1 97.69 84 TYR A O 1
ATOM 661 N N . VAL A 1 85 ? 2.826 -6.105 -8.094 1 98.62 85 VAL A N 1
ATOM 662 C CA . VAL A 1 85 ? 2.527 -7.305 -8.867 1 98.62 85 VAL A CA 1
ATOM 663 C C . VAL A 1 85 ? 2.014 -6.91 -10.25 1 98.62 85 VAL A C 1
ATOM 665 O O . VAL A 1 85 ? 1.463 -5.82 -10.43 1 98.62 85 VAL A O 1
ATOM 668 N N . GLU A 1 86 ? 2.209 -7.836 -11.188 1 98.38 86 GLU A N 1
ATOM 669 C CA . GLU A 1 86 ? 1.623 -7.672 -12.516 1 98.38 86 GLU A CA 1
ATOM 670 C C . GLU A 1 86 ? 0.243 -8.32 -12.594 1 98.38 86 GLU A C 1
ATOM 672 O O . GLU A 1 86 ? 0.03 -9.406 -12.055 1 98.38 86 GLU A O 1
ATOM 677 N N . ILE A 1 87 ? -0.618 -7.605 -13.078 1 98.62 87 ILE A N 1
ATOM 678 C CA . ILE A 1 87 ? -1.922 -8.172 -13.398 1 98.62 87 ILE A CA 1
ATOM 679 C C . ILE A 1 87 ? -1.94 -8.625 -14.859 1 98.62 87 ILE A C 1
ATOM 681 O O . ILE A 1 87 ? -1.687 -7.828 -15.766 1 98.62 87 ILE A O 1
ATOM 685 N N . LEU A 1 88 ? -2.281 -9.93 -15.023 1 97.5 88 LEU A N 1
ATOM 686 C CA . LEU A 1 88 ? -2.139 -10.547 -16.344 1 97.5 88 LEU A CA 1
ATOM 687 C C . LEU A 1 88 ? -3.484 -10.625 -17.047 1 97.5 88 LEU A C 1
ATOM 689 O O . LEU A 1 88 ? -4.523 -10.789 -16.406 1 97.5 88 LEU A O 1
ATOM 693 N N . MET B 1 1 ? 9.703 20.344 -7.469 1 49.5 1 MET B N 1
ATOM 694 C CA . MET B 1 1 ? 9.43 19.016 -8.023 1 49.5 1 MET B CA 1
ATOM 695 C C . MET B 1 1 ? 7.93 18.781 -8.148 1 49.5 1 MET B C 1
ATOM 697 O O . MET B 1 1 ? 7.141 19.312 -7.379 1 49.5 1 MET B O 1
ATOM 701 N N . ALA B 1 2 ? 7.621 18.359 -9.258 1 60.28 2 ALA B N 1
ATOM 702 C CA . ALA B 1 2 ? 6.203 18.297 -9.602 1 60.28 2 ALA B CA 1
ATOM 703 C C . ALA B 1 2 ? 5.418 17.516 -8.555 1 60.28 2 ALA B C 1
ATOM 705 O O . ALA B 1 2 ? 5.992 16.703 -7.828 1 60.28 2 ALA B O 1
ATOM 706 N N . ARG B 1 3 ? 4.309 17.875 -8.328 1 76.75 3 ARG B N 1
ATOM 707 C CA . ARG B 1 3 ? 3.367 17.172 -7.449 1 76.75 3 ARG B CA 1
ATOM 708 C C . ARG B 1 3 ? 3.26 15.703 -7.824 1 76.75 3 ARG B C 1
ATOM 710 O O . ARG B 1 3 ? 3.197 15.359 -9.008 1 76.75 3 ARG B O 1
ATOM 717 N N . GLY B 1 4 ? 3.547 14.891 -6.805 1 94.88 4 GLY B N 1
ATOM 718 C CA . GLY B 1 4 ? 3.406 13.453 -7.004 1 94.88 4 GLY B CA 1
ATOM 719 C C . GLY B 1 4 ? 2.406 12.82 -6.059 1 94.88 4 GLY B C 1
ATOM 720 O O . GLY B 1 4 ? 1.701 13.516 -5.328 1 94.88 4 GLY B O 1
ATOM 721 N N . LYS B 1 5 ? 2.191 11.633 -6.254 1 97.5 5 LYS B N 1
ATOM 722 C CA . LYS B 1 5 ? 1.292 10.859 -5.398 1 97.5 5 LYS B CA 1
ATOM 723 C C . LYS B 1 5 ? 2.025 9.695 -4.742 1 97.5 5 LYS B C 1
ATOM 725 O O . LYS B 1 5 ? 3.033 9.211 -5.262 1 97.5 5 LYS B O 1
ATOM 730 N N . ALA B 1 6 ? 1.498 9.305 -3.629 1 98.56 6 ALA B N 1
ATOM 731 C CA . ALA B 1 6 ? 1.969 8.109 -2.947 1 98.56 6 ALA B CA 1
ATOM 732 C C . ALA B 1 6 ? 0.805 7.328 -2.34 1 98.56 6 ALA B C 1
ATOM 734 O O . ALA B 1 6 ? -0.265 7.891 -2.096 1 98.56 6 ALA B O 1
ATOM 735 N N . LEU B 1 7 ? 1.004 6.109 -2.191 1 98.44 7 LEU B N 1
ATOM 736 C CA . LEU B 1 7 ? 0.043 5.258 -1.498 1 98.44 7 LEU B CA 1
ATOM 737 C C . LEU B 1 7 ? 0.411 5.113 -0.025 1 98.44 7 LEU B C 1
ATOM 739 O O . LEU B 1 7 ? 1.586 4.957 0.313 1 98.44 7 LEU B O 1
ATOM 743 N N . VAL B 1 8 ? -0.639 5.203 0.85 1 98.5 8 VAL B N 1
ATOM 744 C CA . VAL B 1 8 ? -0.418 4.898 2.26 1 98.5 8 VAL B CA 1
ATOM 745 C C . VAL B 1 8 ? -0.429 3.385 2.471 1 98.5 8 VAL B C 1
ATOM 747 O O . VAL B 1 8 ? -1.464 2.736 2.301 1 98.5 8 VAL B O 1
ATOM 750 N N . LEU B 1 9 ? 0.687 2.881 2.863 1 97.88 9 LEU B N 1
ATOM 751 C CA . LEU B 1 9 ? 0.788 1.433 3.002 1 97.88 9 LEU B CA 1
ATOM 752 C C . LEU B 1 9 ? 0.331 0.985 4.387 1 97.88 9 LEU B C 1
ATOM 754 O O . LEU B 1 9 ? -0.49 0.074 4.508 1 97.88 9 LEU B O 1
ATOM 758 N N . ALA B 1 10 ? 0.909 1.658 5.418 1 96.88 10 ALA B N 1
ATOM 759 C CA . ALA B 1 10 ? 0.668 1.172 6.773 1 96.88 10 ALA B CA 1
ATOM 760 C C . ALA B 1 10 ? 1.122 2.195 7.812 1 96.88 10 ALA B C 1
ATOM 762 O O . ALA B 1 10 ? 1.82 3.156 7.48 1 96.88 10 ALA B O 1
ATOM 763 N N . TYR B 1 11 ? 0.572 1.979 9.047 1 97.06 11 TYR B N 1
ATOM 764 C CA . TYR B 1 11 ? 1.17 2.654 10.195 1 97.06 11 TYR B CA 1
ATOM 765 C C . TYR B 1 11 ? 2.574 2.127 10.469 1 97.06 11 TYR B C 1
ATOM 767 O O . TYR B 1 11 ? 2.822 0.923 10.375 1 97.06 11 TYR B O 1
ATOM 775 N N . ALA B 1 12 ? 3.469 3.059 10.797 1 96.94 12 ALA B N 1
ATOM 776 C CA . ALA B 1 12 ? 4.805 2.633 11.203 1 96.94 12 ALA B CA 1
ATOM 777 C C . ALA B 1 12 ? 4.781 1.982 12.578 1 96.94 12 ALA B C 1
ATOM 779 O O . ALA B 1 12 ? 3.877 2.24 13.375 1 96.94 12 ALA B O 1
ATOM 780 N N . GLY B 1 13 ? 5.797 1.153 12.828 1 93.25 13 GLY B N 1
ATOM 781 C CA . GLY B 1 13 ? 5.891 0.453 14.102 1 93.25 13 GLY B CA 1
ATOM 782 C C . GLY B 1 13 ? 5.613 -1.034 13.984 1 93.25 13 GLY B C 1
ATOM 783 O O . GLY B 1 13 ? 5.867 -1.639 12.938 1 93.25 13 GLY B O 1
ATOM 784 N N . THR B 1 14 ? 5.156 -1.624 15.188 1 88.38 14 THR B N 1
ATOM 785 C CA . THR B 1 14 ? 4.879 -3.057 15.203 1 88.38 14 THR B CA 1
ATOM 786 C C . THR B 1 14 ? 3.377 -3.318 15.125 1 88.38 14 THR B C 1
ATOM 788 O O . THR B 1 14 ? 2.574 -2.393 15.258 1 88.38 14 THR B O 1
ATOM 791 N N . LYS B 1 15 ? 3.008 -4.461 14.805 1 82.5 15 LYS B N 1
ATOM 792 C CA . LYS B 1 15 ? 1.606 -4.867 14.742 1 82.5 15 LYS B CA 1
ATOM 793 C C . LYS B 1 15 ? 0.875 -4.516 16.031 1 82.5 15 LYS B C 1
ATOM 795 O O . LYS B 1 15 ? -0.292 -4.117 16 1 82.5 15 LYS B O 1
ATOM 800 N N . GLU B 1 16 ? 1.613 -4.625 17.078 1 85.94 16 GLU B N 1
ATOM 801 C CA . GLU B 1 16 ? 1.01 -4.41 18.391 1 85.94 16 GLU B CA 1
ATOM 802 C C . GLU B 1 16 ? 0.996 -2.928 18.75 1 85.94 16 GLU B C 1
ATOM 804 O O . GLU B 1 16 ? 0.126 -2.475 19.5 1 85.94 16 GLU B O 1
ATOM 809 N N . HIS B 1 17 ? 1.916 -2.197 18.266 1 90.19 17 HIS B N 1
ATOM 810 C CA . HIS B 1 17 ? 2.064 -0.783 18.594 1 90.19 17 HIS B CA 1
ATOM 811 C C . HIS B 1 17 ? 2.064 0.074 17.328 1 90.19 17 HIS B C 1
ATOM 813 O O . HIS B 1 17 ? 3.127 0.388 16.781 1 90.19 17 HIS B O 1
ATOM 819 N N . GLN B 1 18 ? 0.808 0.387 16.984 1 87.06 18 GLN B N 1
ATOM 820 C CA . GLN B 1 18 ? 0.693 1.241 15.805 1 87.06 18 GLN B CA 1
ATOM 821 C C . GLN B 1 18 ? 0.707 2.717 16.188 1 87.06 18 GLN B C 1
ATOM 823 O O . GLN B 1 18 ? 0.003 3.129 17.125 1 87.06 18 GLN B O 1
ATOM 828 N N . ASP B 1 19 ? 1.636 3.436 15.57 1 91.56 19 ASP B N 1
ATOM 829 C CA . ASP B 1 19 ? 1.728 4.887 15.719 1 91.56 19 ASP B CA 1
ATOM 830 C C . ASP B 1 19 ? 0.927 5.598 14.633 1 91.56 19 ASP B C 1
ATOM 832 O O . ASP B 1 19 ? 1.338 5.629 13.469 1 91.56 19 ASP B O 1
ATOM 836 N N . ASN B 1 20 ? -0.137 6.281 14.961 1 96.19 20 ASN B N 1
ATOM 837 C CA . ASN B 1 20 ? -1.036 6.863 13.969 1 96.19 20 ASN B CA 1
ATOM 838 C C . ASN B 1 20 ? -0.444 8.125 13.352 1 96.19 20 ASN B C 1
ATOM 840 O O . ASN B 1 20 ? -0.991 8.664 12.383 1 96.19 20 ASN B O 1
ATOM 844 N N . HIS B 1 21 ? 0.693 8.531 13.875 1 98.5 21 HIS B N 1
ATOM 845 C CA . HIS B 1 21 ? 1.335 9.727 13.344 1 98.5 21 HIS B CA 1
ATOM 846 C C . HIS B 1 21 ? 2.377 9.375 12.289 1 98.5 21 HIS B C 1
ATOM 848 O O . HIS B 1 21 ? 2.65 10.172 11.391 1 98.5 21 HIS B O 1
ATOM 854 N N . HIS B 1 22 ? 3.055 8.273 12.461 1 98.75 22 HIS B N 1
ATOM 855 C CA . HIS B 1 22 ? 4.086 7.824 11.539 1 98.75 22 HIS B CA 1
ATOM 856 C C . HIS B 1 22 ? 3.527 6.828 10.531 1 98.75 22 HIS B C 1
ATOM 858 O O . HIS B 1 22 ? 3.064 5.75 10.906 1 98.75 22 HIS B O 1
ATOM 864 N N . MET B 1 23 ? 3.613 7.215 9.273 1 98.75 23 MET B N 1
ATOM 865 C CA . MET B 1 23 ? 3.043 6.406 8.203 1 98.75 23 MET B CA 1
ATOM 866 C C . MET B 1 23 ? 4.121 5.973 7.211 1 98.75 23 MET B C 1
ATOM 868 O O . MET B 1 23 ? 5.035 6.738 6.914 1 98.75 23 MET B O 1
ATOM 872 N N . ILE B 1 24 ? 3.979 4.758 6.691 1 98.69 24 ILE B N 1
ATOM 873 C CA . ILE B 1 24 ? 4.809 4.289 5.586 1 98.69 24 ILE B CA 1
ATOM 874 C C . ILE B 1 24 ? 4.098 4.555 4.262 1 98.69 24 ILE B C 1
ATOM 876 O O . ILE B 1 24 ? 2.949 4.148 4.07 1 98.69 24 ILE B O 1
ATOM 880 N N . LEU B 1 25 ? 4.758 5.293 3.352 1 98.69 25 LEU B N 1
ATOM 881 C CA . LEU B 1 25 ? 4.199 5.652 2.053 1 98.69 25 LEU B CA 1
ATOM 882 C C . LEU B 1 25 ? 5 5.023 0.92 1 98.69 25 LEU B C 1
ATOM 884 O O . LEU B 1 25 ? 6.219 4.863 1.03 1 98.69 25 LEU B O 1
ATOM 888 N N . LYS B 1 26 ? 4.289 4.672 -0.129 1 98.62 26 LYS B N 1
ATOM 889 C CA . LYS B 1 26 ? 4.922 4.246 -1.374 1 98.62 26 LYS B CA 1
ATOM 890 C C . LYS B 1 26 ? 4.676 5.262 -2.488 1 98.62 26 LYS B C 1
ATOM 892 O O . LYS B 1 26 ? 3.602 5.277 -3.094 1 98.62 26 LYS B O 1
ATOM 897 N N . PRO B 1 27 ? 5.707 6.145 -2.707 1 98.31 27 PRO B N 1
ATOM 898 C CA . PRO B 1 27 ? 5.559 7.062 -3.84 1 98.31 27 PRO B CA 1
ATOM 899 C C . PRO B 1 27 ? 5.438 6.332 -5.176 1 98.31 27 PRO B C 1
ATOM 901 O O . PRO B 1 27 ? 6.207 5.406 -5.449 1 98.31 27 PRO B O 1
ATOM 904 N N . LEU B 1 28 ? 4.52 6.699 -5.953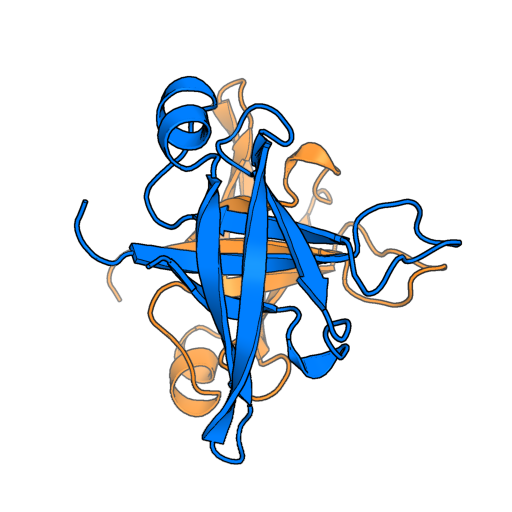 1 96.62 28 LEU B N 1
ATOM 905 C CA . LEU B 1 28 ? 4.27 6.031 -7.223 1 96.62 28 LEU B CA 1
ATOM 906 C C . LEU B 1 28 ? 5.414 6.277 -8.203 1 96.62 28 LEU B C 1
ATOM 908 O O . LEU B 1 28 ? 5.852 7.418 -8.375 1 96.62 28 LEU B O 1
ATOM 912 N N . GLY B 1 29 ? 5.934 5.25 -8.742 1 94.25 29 GLY B N 1
ATOM 913 C CA . GLY B 1 29 ? 6.965 5.375 -9.758 1 94.25 29 GLY B CA 1
ATOM 914 C C . GLY B 1 29 ? 8.367 5.465 -9.18 1 94.25 29 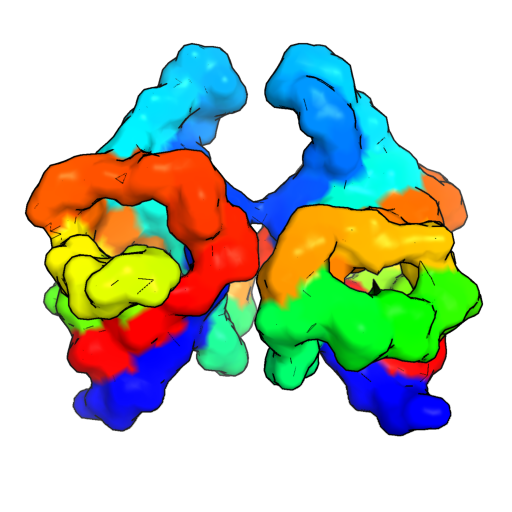GLY B C 1
ATOM 915 O O . GLY B 1 29 ? 9.344 5.605 -9.914 1 94.25 29 GLY B O 1
ATOM 916 N N . ILE B 1 30 ? 8.445 5.52 -7.949 1 97.06 30 ILE B N 1
ATOM 917 C CA . ILE B 1 30 ? 9.734 5.551 -7.27 1 97.06 30 ILE B CA 1
ATOM 918 C C . ILE B 1 30 ? 10 4.199 -6.609 1 97.06 30 ILE B C 1
ATOM 920 O O . ILE B 1 30 ? 9.312 3.822 -5.652 1 97.06 30 ILE B O 1
ATOM 924 N N . ASP B 1 31 ? 11.055 3.576 -7.066 1 95.69 31 ASP B N 1
ATOM 925 C CA . ASP B 1 31 ? 11.219 2.188 -6.648 1 95.69 31 ASP B CA 1
ATOM 926 C C . ASP B 1 31 ? 12.633 1.94 -6.109 1 95.69 31 ASP B C 1
ATOM 928 O O . ASP B 1 31 ? 13.125 0.812 -6.148 1 95.69 31 ASP B O 1
ATOM 932 N N . ASP B 1 32 ? 13.344 3.043 -5.789 1 97.25 32 ASP B N 1
ATOM 933 C CA . ASP B 1 32 ? 14.656 2.881 -5.176 1 97.25 32 ASP B CA 1
ATOM 934 C C . ASP B 1 32 ? 14.898 3.943 -4.105 1 97.25 32 ASP B C 1
ATOM 936 O O . ASP B 1 32 ? 14.305 5.023 -4.152 1 97.25 32 ASP B O 1
ATOM 940 N N . ARG B 1 33 ? 15.789 3.561 -3.227 1 97.56 33 ARG B N 1
ATOM 941 C CA . ARG B 1 33 ? 16.016 4.375 -2.037 1 97.56 33 ARG B CA 1
ATOM 942 C C . ARG B 1 33 ? 16.609 5.73 -2.412 1 97.56 33 ARG B C 1
ATOM 944 O O . ARG B 1 33 ? 16.281 6.75 -1.796 1 97.56 33 ARG B O 1
ATOM 951 N N . SER B 1 34 ? 17.5 5.727 -3.354 1 98.19 34 SER B N 1
ATOM 952 C CA . SER B 1 34 ? 18.172 6.961 -3.744 1 98.19 34 SER B CA 1
ATOM 953 C C . SER B 1 34 ? 17.172 7.996 -4.25 1 98.19 34 SER B C 1
ATOM 955 O O . SER B 1 34 ? 17.188 9.148 -3.805 1 98.19 34 SER B O 1
ATOM 957 N N . THR B 1 35 ? 16.297 7.617 -5.117 1 98 35 THR B N 1
ATOM 958 C CA . THR B 1 35 ? 15.281 8.523 -5.633 1 98 35 THR B CA 1
ATOM 959 C C . THR B 1 35 ? 14.305 8.93 -4.527 1 98 35 THR B C 1
ATOM 961 O O . THR B 1 35 ? 13.906 10.086 -4.441 1 98 35 THR B O 1
ATOM 964 N N . ALA B 1 36 ? 13.984 7.98 -3.656 1 98.44 36 ALA B N 1
ATOM 965 C CA . ALA B 1 36 ? 13.078 8.258 -2.549 1 98.44 36 ALA B CA 1
ATOM 966 C C . ALA B 1 36 ? 13.664 9.305 -1.608 1 98.44 36 ALA B C 1
ATOM 968 O O . ALA B 1 36 ? 12.938 10.133 -1.054 1 98.44 36 ALA B O 1
ATOM 969 N N . SER B 1 37 ? 14.984 9.266 -1.424 1 98.56 37 SER B N 1
ATOM 970 C CA . SER B 1 37 ? 15.648 10.172 -0.498 1 98.56 37 SER B CA 1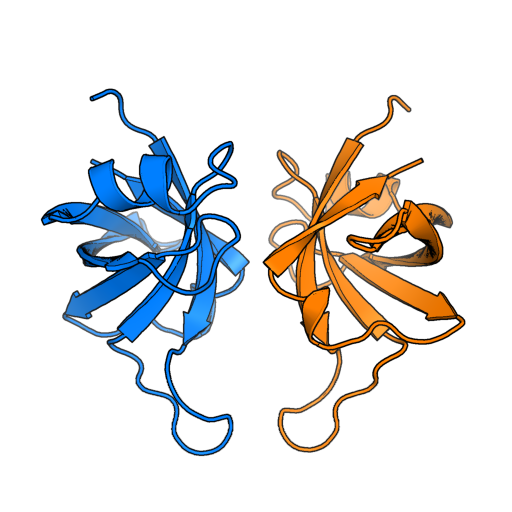
ATOM 971 C C . SER B 1 37 ? 15.477 11.625 -0.929 1 98.56 37 SER B C 1
ATOM 973 O O . SER B 1 37 ? 15.578 12.539 -0.109 1 98.56 37 SER B O 1
ATOM 975 N N . ARG B 1 38 ? 15.195 11.844 -2.174 1 98.31 38 ARG B N 1
ATOM 976 C CA . ARG B 1 38 ? 15.016 13.195 -2.693 1 98.31 38 ARG B CA 1
ATOM 977 C C . ARG B 1 38 ? 13.688 13.781 -2.238 1 98.31 38 ARG B C 1
ATOM 979 O O . ARG B 1 38 ? 13.461 14.992 -2.365 1 98.31 38 ARG B O 1
ATOM 986 N N . LEU B 1 39 ? 12.836 12.953 -1.685 1 98.38 39 LEU B N 1
ATOM 987 C CA . LEU B 1 39 ? 11.516 13.398 -1.26 1 98.38 39 LEU B CA 1
ATOM 988 C C . LEU B 1 39 ? 11.539 13.859 0.195 1 98.38 39 LEU B C 1
ATOM 990 O O . LEU B 1 39 ? 10.57 14.445 0.679 1 98.38 39 LEU B O 1
ATOM 994 N N . ILE B 1 40 ? 12.617 13.539 0.886 1 98.69 40 ILE B N 1
ATOM 995 C CA . ILE B 1 40 ? 12.711 13.859 2.307 1 98.69 40 ILE B CA 1
ATOM 996 C C . ILE B 1 40 ? 12.484 15.359 2.518 1 98.69 40 ILE B C 1
ATOM 998 O O . ILE B 1 40 ? 13.039 16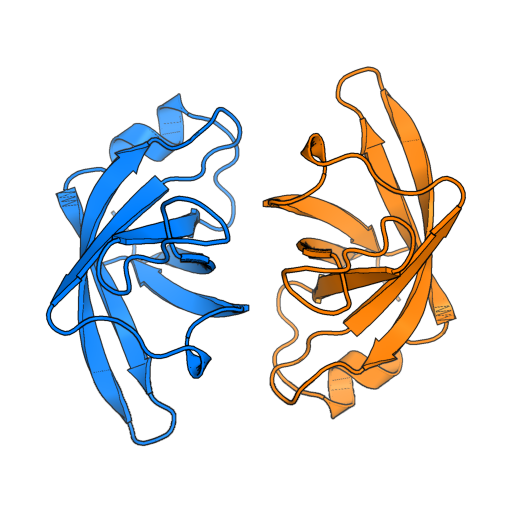.188 1.795 1 98.69 40 ILE B O 1
ATOM 1002 N N . GLY B 1 41 ? 11.664 15.695 3.445 1 98.69 41 GLY B N 1
ATOM 1003 C CA . GLY B 1 41 ? 11.359 17.078 3.764 1 98.69 41 GLY B CA 1
ATOM 1004 C C . GLY B 1 41 ? 10.148 17.609 3.025 1 98.69 41 GLY B C 1
ATOM 1005 O O . GLY B 1 41 ? 9.602 18.656 3.391 1 98.69 41 GLY B O 1
ATOM 1006 N N . ARG B 1 42 ? 9.695 17 2.004 1 98.69 42 ARG B N 1
ATOM 1007 C CA . ARG B 1 42 ? 8.523 17.438 1.256 1 98.69 42 ARG B CA 1
ATOM 1008 C C . ARG B 1 42 ? 7.25 17.25 2.072 1 98.69 42 ARG B C 1
ATOM 1010 O O . ARG B 1 42 ? 7.129 16.281 2.832 1 98.69 42 ARG B O 1
ATOM 1017 N N . LYS B 1 43 ? 6.289 18.109 1.878 1 98.75 43 LYS B N 1
ATOM 1018 C CA . LYS B 1 43 ? 4.977 18.031 2.512 1 98.75 43 LYS B CA 1
ATOM 1019 C C . LYS B 1 43 ? 4.078 17.031 1.786 1 98.75 43 LYS B C 1
ATOM 1021 O O . LYS B 1 43 ? 4.191 16.859 0.571 1 98.75 43 LYS B O 1
ATOM 1026 N N . VAL B 1 44 ? 3.238 16.406 2.576 1 98.81 44 VAL B N 1
ATOM 1027 C CA . VAL B 1 44 ? 2.246 15.492 2.027 1 98.81 44 VAL B CA 1
ATOM 1028 C C . VAL B 1 44 ? 0.867 15.82 2.596 1 98.81 44 VAL B C 1
ATOM 1030 O O . VAL B 1 44 ? 0.754 16.328 3.715 1 98.81 44 VAL B O 1
ATOM 1033 N N . VAL B 1 45 ? -0.137 15.508 1.809 1 98.81 45 VAL B N 1
ATOM 1034 C CA . VAL B 1 45 ? -1.493 15.836 2.238 1 98.81 45 VAL B CA 1
ATOM 1035 C C . VAL B 1 45 ? -2.434 14.68 1.9 1 98.81 45 VAL B C 1
ATOM 1037 O O . VAL B 1 45 ? -2.412 14.156 0.781 1 98.81 45 VAL B O 1
ATOM 1040 N N . TRP B 1 46 ? -3.148 14.266 2.844 1 98.69 46 TRP B N 1
ATOM 1041 C CA . TRP B 1 46 ? -4.262 13.336 2.645 1 98.69 46 TRP B CA 1
ATOM 1042 C C . TRP B 1 46 ? -5.598 14.062 2.742 1 98.69 46 TRP B C 1
ATOM 1044 O O . TRP B 1 46 ? -5.832 14.82 3.686 1 98.69 46 TRP B O 1
ATOM 1054 N N . ARG B 1 47 ? -6.395 13.758 1.813 1 98.06 47 ARG B N 1
ATOM 1055 C CA . ARG B 1 47 ? -7.727 14.352 1.831 1 98.06 47 ARG B CA 1
ATOM 1056 C C . ARG B 1 47 ? -8.773 13.336 2.268 1 98.06 47 ARG B C 1
ATOM 1058 O O . ARG B 1 47 ? -8.867 12.25 1.697 1 98.06 47 ARG B O 1
ATOM 1065 N N . THR B 1 48 ? -9.562 13.711 3.24 1 96.88 48 THR B N 1
ATOM 1066 C CA . THR B 1 48 ? -10.664 12.859 3.676 1 96.88 48 THR B CA 1
ATOM 1067 C C . THR B 1 48 ? -11.789 12.867 2.645 1 96.88 48 THR B C 1
ATOM 1069 O O . THR B 1 48 ? -11.836 13.742 1.774 1 96.88 48 THR B O 1
ATOM 1072 N N . PRO B 1 49 ? -12.641 11.852 2.803 1 92.44 49 PRO B N 1
ATOM 1073 C CA . PRO B 1 49 ? -13.797 11.836 1.904 1 92.44 49 PRO B CA 1
ATOM 1074 C C . PRO B 1 49 ? -14.648 13.102 2.012 1 92.44 49 PRO B C 1
ATOM 1076 O O . PRO B 1 49 ? -15.273 13.516 1.032 1 92.44 49 PRO B O 1
ATOM 1079 N N . THR B 1 50 ? -14.594 13.789 3.156 1 95.81 50 THR B N 1
ATOM 1080 C CA . THR B 1 50 ? -15.391 14.992 3.369 1 95.81 50 THR B CA 1
ATOM 1081 C C . THR B 1 50 ? -14.641 16.234 2.895 1 95.81 50 THR B C 1
ATOM 1083 O O . THR B 1 50 ? -15.164 17.344 2.984 1 95.81 50 THR B O 1
ATOM 1086 N N . GLY B 1 51 ? -13.406 16.047 2.441 1 96.12 51 GLY B N 1
ATOM 1087 C CA . GLY B 1 51 ? -12.68 17.156 1.829 1 96.12 51 GLY B CA 1
ATOM 1088 C C . GLY B 1 51 ? -11.664 17.781 2.758 1 96.12 51 GLY B C 1
ATOM 1089 O O . GLY B 1 51 ? -10.945 18.703 2.365 1 96.12 51 GLY B O 1
ATOM 1090 N N . ARG B 1 52 ? -11.617 17.266 3.959 1 97.69 52 ARG B N 1
ATOM 1091 C CA . ARG B 1 52 ? -10.633 17.797 4.895 1 97.69 52 ARG B CA 1
ATOM 1092 C C . ARG B 1 52 ? -9.219 17.391 4.492 1 97.69 52 ARG B C 1
ATOM 1094 O O . ARG B 1 52 ? -8.984 16.25 4.094 1 97.69 52 ARG B O 1
ATOM 1101 N N . ARG B 1 53 ? -8.344 18.359 4.727 1 98.31 53 ARG B N 1
ATOM 1102 C CA . ARG B 1 53 ? -6.941 18.094 4.406 1 98.31 53 ARG B CA 1
ATOM 1103 C C . ARG B 1 53 ? -6.137 17.812 5.672 1 98.31 53 ARG B C 1
ATOM 1105 O O . ARG B 1 53 ? -6.203 18.578 6.641 1 98.31 53 ARG B O 1
ATOM 1112 N N . MET B 1 54 ? -5.445 16.703 5.637 1 98.81 54 MET B N 1
ATOM 1113 C CA . MET B 1 54 ? -4.539 16.359 6.73 1 98.81 54 MET B CA 1
ATOM 1114 C C . MET B 1 54 ? -3.09 16.359 6.25 1 98.81 54 MET B C 1
ATOM 1116 O O . MET B 1 54 ? -2.746 15.633 5.316 1 98.81 54 MET B O 1
ATOM 1120 N N . TYR B 1 55 ? -2.25 17.125 6.926 1 98.75 55 TYR B N 1
ATOM 1121 C CA . TYR B 1 55 ? -0.912 17.422 6.422 1 98.75 55 TYR B CA 1
ATOM 1122 C C . TYR B 1 55 ? 0.139 16.609 7.164 1 98.75 55 TYR B C 1
ATOM 1124 O O . TYR B 1 55 ? -0.015 16.312 8.352 1 98.75 55 TYR B O 1
ATOM 1132 N N . GLY B 1 56 ? 1.175 16.359 6.441 1 98.81 56 GLY B N 1
ATOM 1133 C CA . GLY B 1 56 ? 2.355 15.703 6.992 1 98.81 56 GLY B CA 1
ATOM 1134 C C . GLY B 1 56 ? 3.637 16.109 6.285 1 98.81 56 GLY B C 1
ATOM 1135 O O . GLY B 1 56 ? 3.633 17 5.434 1 98.81 56 GLY B O 1
ATOM 1136 N N . LYS B 1 57 ? 4.711 15.367 6.656 1 98.94 57 LYS B N 1
ATOM 1137 C CA . LYS B 1 57 ? 6.031 15.625 6.086 1 98.94 57 LYS B CA 1
ATOM 1138 C C . LYS B 1 57 ? 6.852 14.344 6.008 1 98.94 57 LYS B C 1
ATOM 1140 O O . LYS B 1 57 ? 6.863 13.547 6.953 1 98.94 57 LYS B O 1
ATOM 1145 N N . ILE B 1 58 ? 7.5 14.141 4.895 1 98.88 58 ILE B N 1
ATOM 1146 C CA . ILE B 1 58 ? 8.352 12.969 4.746 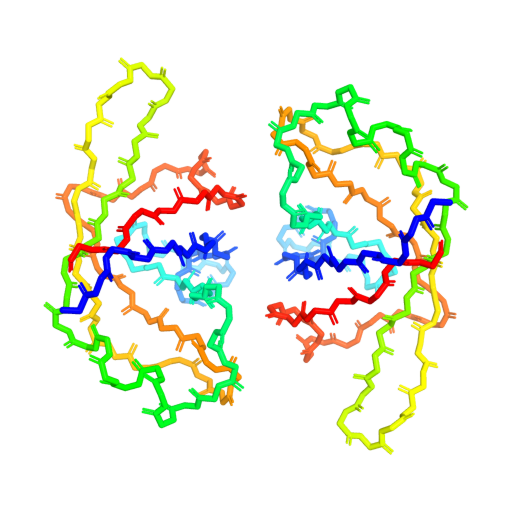1 98.88 58 ILE B CA 1
ATOM 1147 C C . ILE B 1 58 ? 9.625 13.141 5.578 1 98.88 58 ILE B C 1
ATOM 1149 O O . ILE B 1 58 ? 10.336 14.141 5.426 1 98.88 58 ILE B O 1
ATOM 1153 N N . LEU B 1 59 ? 9.891 12.164 6.379 1 98.94 59 LEU B N 1
ATOM 1154 C CA . LEU B 1 59 ? 10.977 12.281 7.348 1 98.94 59 LEU B CA 1
ATOM 1155 C C . LEU B 1 59 ? 12.234 11.578 6.848 1 98.94 59 LEU B C 1
ATOM 1157 O O . LEU B 1 59 ? 13.344 12.07 7.039 1 98.94 59 LEU B O 1
ATOM 1161 N N . ARG B 1 60 ? 12.062 10.422 6.258 1 98.88 60 ARG B N 1
ATOM 1162 C CA . ARG B 1 60 ? 13.18 9.57 5.852 1 98.88 60 ARG B CA 1
ATOM 1163 C C . ARG B 1 60 ? 12.719 8.469 4.91 1 98.88 60 ARG B C 1
ATOM 1165 O O . ARG B 1 60 ? 11.516 8.234 4.762 1 98.88 60 ARG B O 1
ATOM 1172 N N . THR B 1 61 ? 13.734 7.82 4.363 1 98.56 61 THR B N 1
ATOM 1173 C CA . THR B 1 61 ? 13.422 6.652 3.547 1 98.56 61 THR B CA 1
ATOM 1174 C C . THR B 1 61 ? 13.109 5.445 4.426 1 98.56 61 THR B C 1
ATOM 1176 O O . THR B 1 61 ? 13.492 5.41 5.598 1 98.56 61 THR B O 1
ATOM 1179 N N . HIS B 1 62 ? 12.344 4.473 3.908 1 97.75 62 HIS B N 1
ATOM 1180 C CA . HIS B 1 62 ? 11.984 3.234 4.586 1 97.75 62 HIS B CA 1
ATOM 1181 C C . HIS B 1 62 ? 12.188 2.027 3.678 1 97.75 62 HIS B C 1
ATOM 1183 O O . HIS B 1 62 ? 11.523 1.903 2.645 1 97.75 62 HIS B O 1
ATOM 1189 N N . GLY B 1 63 ? 13.094 1.172 4.059 1 93.75 63 GLY B N 1
ATOM 1190 C CA . GLY B 1 63 ? 13.367 0.019 3.215 1 93.75 63 GLY B CA 1
ATOM 1191 C C . GLY B 1 63 ? 14.203 0.355 1.997 1 93.75 63 GLY B C 1
ATOM 1192 O O . GLY B 1 63 ? 14.906 1.372 1.979 1 93.75 63 GLY B O 1
ATOM 1193 N N . ASN B 1 64 ? 14.148 -0.578 1.049 1 94.19 64 ASN B N 1
ATOM 1194 C CA . ASN B 1 64 ? 15.031 -0.43 -0.102 1 94.19 64 ASN B CA 1
ATOM 1195 C C . ASN B 1 64 ? 14.242 -0.338 -1.406 1 94.19 64 ASN B C 1
ATOM 1197 O O . ASN B 1 64 ? 14.828 -0.299 -2.488 1 94.19 64 ASN B O 1
ATOM 1201 N N . ARG B 1 65 ? 13 -0.22 -1.372 1 95.5 65 ARG B N 1
ATOM 1202 C CA . ARG B 1 65 ? 12.195 -0.283 -2.588 1 95.5 65 ARG B CA 1
ATOM 1203 C C . ARG B 1 65 ? 11.477 1.037 -2.836 1 95.5 65 ARG B C 1
ATOM 1205 O O . ARG B 1 65 ? 10.414 1.062 -3.463 1 95.5 65 ARG B O 1
ATOM 1212 N N . GLY B 1 66 ? 12 2.086 -2.174 1 97.44 66 GLY B N 1
ATOM 1213 C CA . GLY B 1 66 ? 11.5 3.408 -2.51 1 97.44 66 GLY B CA 1
ATOM 1214 C C . GLY B 1 66 ? 10.445 3.91 -1.542 1 97.44 66 GLY B C 1
ATOM 1215 O O . GLY B 1 66 ? 9.883 4.988 -1.735 1 97.44 66 GLY B O 1
ATOM 1216 N N . GLU B 1 67 ? 10.188 3.186 -0.431 1 98.19 67 GLU B N 1
ATOM 1217 C CA . GLU B 1 67 ? 9.219 3.637 0.568 1 98.19 67 GLU B CA 1
ATOM 1218 C C . GLU B 1 67 ? 9.805 4.746 1.439 1 98.19 67 GLU B C 1
ATOM 1220 O O . GLU B 1 67 ? 11.031 4.859 1.565 1 98.19 67 GLU B O 1
ATOM 1225 N N . VAL B 1 68 ? 8.914 5.539 1.949 1 98.81 68 VAL B N 1
ATOM 1226 C CA . VAL B 1 68 ? 9.32 6.605 2.859 1 98.81 68 VAL B CA 1
ATOM 1227 C C . VAL B 1 68 ? 8.438 6.586 4.105 1 98.81 68 VAL B C 1
ATOM 1229 O O . VAL B 1 68 ? 7.328 6.047 4.082 1 98.81 68 VAL B O 1
ATOM 1232 N N . LYS B 1 69 ? 8.961 7.098 5.145 1 98.81 69 LYS B N 1
ATOM 1233 C CA . LYS B 1 69 ? 8.195 7.348 6.359 1 98.81 69 LYS B CA 1
ATOM 1234 C C . LYS B 1 69 ? 7.824 8.82 6.48 1 98.81 69 LYS B C 1
ATOM 1236 O O . LYS B 1 69 ? 8.664 9.703 6.285 1 98.81 69 LYS B O 1
ATOM 1241 N N . ALA B 1 70 ? 6.578 9.047 6.762 1 98.94 70 ALA B N 1
ATOM 1242 C CA . ALA B 1 70 ? 6.09 10.414 6.926 1 98.94 70 ALA B CA 1
ATOM 1243 C C . ALA B 1 70 ? 5.426 10.602 8.289 1 98.94 70 ALA B C 1
ATOM 1245 O O . ALA B 1 70 ? 4.961 9.641 8.898 1 98.94 70 ALA B O 1
ATOM 1246 N N . TYR B 1 71 ? 5.473 11.812 8.789 1 98.94 71 TYR B N 1
ATOM 1247 C CA . TYR B 1 71 ? 4.836 12.195 10.047 1 98.94 71 TYR B CA 1
ATOM 1248 C C . TYR B 1 71 ? 3.633 13.094 9.797 1 98.94 71 TYR B C 1
ATOM 1250 O O . TYR B 1 71 ? 3.736 14.094 9.086 1 98.94 71 TYR B O 1
ATOM 1258 N N . PHE B 1 72 ? 2.467 12.672 10.352 1 98.88 72 PHE B N 1
ATOM 1259 C CA . PHE B 1 72 ? 1.238 13.453 10.25 1 98.88 72 PHE B CA 1
ATOM 1260 C C . PHE B 1 72 ? 0.814 13.969 11.625 1 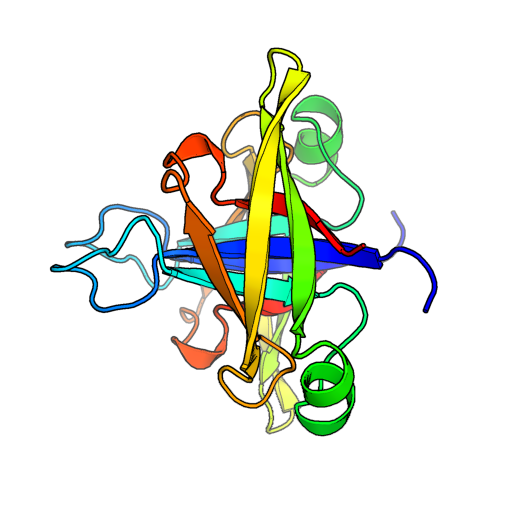98.88 72 PHE B C 1
ATOM 1262 O O . PHE B 1 72 ? 0.905 13.25 12.617 1 98.88 72 PHE B O 1
ATOM 1269 N N . LYS B 1 73 ? 0.327 15.188 11.641 1 97.94 73 LYS B N 1
ATOM 1270 C CA . LYS B 1 73 ? -0.282 15.773 12.828 1 97.94 73 LYS B CA 1
ATOM 1271 C C . LYS B 1 73 ? -1.491 16.625 12.461 1 97.94 73 LYS B C 1
ATOM 1273 O O . LYS B 1 73 ? -1.351 17.672 11.797 1 97.94 73 LYS B O 1
ATOM 1278 N N . PRO B 1 74 ? -2.736 16.188 12.836 1 97.62 74 PRO B N 1
ATOM 1279 C CA . PRO B 1 74 ? -3.004 15.016 13.664 1 97.62 74 PRO B CA 1
ATOM 1280 C C . PRO B 1 74 ? -2.74 13.703 12.93 1 97.62 74 PRO B C 1
ATOM 1282 O O . PRO B 1 74 ? -2.471 13.711 11.727 1 97.62 74 PRO B O 1
ATOM 1285 N N . GLY B 1 75 ? -2.773 12.578 13.664 1 98.31 75 GLY B N 1
ATOM 1286 C CA . GLY B 1 75 ? -2.57 11.266 13.078 1 98.31 75 GLY B CA 1
ATOM 1287 C C . GLY B 1 75 ? -3.65 10.883 12.086 1 98.31 75 GLY B C 1
ATOM 1288 O O . GLY B 1 75 ? -4.762 11.414 12.133 1 98.31 75 GLY B O 1
ATOM 1289 N N . LEU B 1 76 ? -3.258 9.961 11.242 1 98.38 76 LEU B N 1
ATOM 1290 C CA . LEU B 1 76 ? -4.203 9.547 10.211 1 98.38 76 LEU B CA 1
ATOM 1291 C C . LEU B 1 76 ? -5.125 8.445 10.727 1 98.38 76 LEU B C 1
ATOM 1293 O O . LEU B 1 76 ? -4.684 7.551 11.453 1 98.38 76 LEU B O 1
ATOM 1297 N N . PRO B 1 77 ? -6.379 8.523 10.328 1 97.19 77 PRO B N 1
ATOM 1298 C CA . PRO B 1 77 ? -7.285 7.418 10.641 1 97.19 77 PRO B CA 1
ATOM 1299 C C . PRO B 1 77 ? -7.02 6.176 9.797 1 97.19 77 PRO B C 1
ATOM 1301 O O . PRO B 1 77 ? -6.285 6.246 8.805 1 97.19 77 PRO B O 1
ATOM 1304 N N . GLY B 1 78 ? -7.578 5.039 10.156 1 95 78 GLY B N 1
ATOM 1305 C CA . GLY B 1 78 ? -7.402 3.787 9.438 1 95 78 GLY B CA 1
ATOM 1306 C C . GLY B 1 78 ? -7.871 3.854 8 1 95 78 GLY B C 1
ATOM 1307 O O . GLY B 1 78 ? -7.359 3.135 7.141 1 95 78 GLY B O 1
ATOM 1308 N N . GLN B 1 79 ? -8.812 4.832 7.809 1 94.62 79 GLN B N 1
ATOM 1309 C CA . GLN B 1 79 ? -9.367 4.996 6.469 1 94.62 79 GLN B CA 1
ATOM 1310 C C . GLN B 1 79 ? -8.297 5.465 5.484 1 94.62 79 GLN B C 1
ATOM 1312 O O . GLN B 1 79 ? -8.438 5.281 4.273 1 94.62 79 GLN B O 1
ATOM 1317 N N . ALA B 1 80 ? -7.262 5.973 5.934 1 96.88 80 ALA B N 1
ATOM 1318 C CA . ALA B 1 80 ? -6.211 6.516 5.082 1 96.88 80 ALA B CA 1
ATOM 1319 C C . ALA B 1 80 ? -5.359 5.398 4.48 1 96.88 80 ALA B C 1
ATOM 1321 O O . ALA B 1 80 ? -4.738 5.578 3.434 1 96.88 80 ALA B O 1
ATOM 1322 N N . VAL B 1 81 ? -5.301 4.277 5.203 1 95.75 81 VAL B N 1
ATOM 1323 C CA . VAL B 1 81 ? -4.477 3.166 4.738 1 95.75 81 VAL B CA 1
ATOM 1324 C C . VAL B 1 81 ? -5.059 2.6 3.445 1 95.75 81 VAL B C 1
ATOM 1326 O O . VAL B 1 81 ? -6.262 2.34 3.359 1 95.75 81 VAL B O 1
ATOM 1329 N N . GLY B 1 82 ? -4.215 2.471 2.469 1 95.88 82 GLY B N 1
ATOM 1330 C CA . GLY B 1 82 ? -4.652 2.008 1.163 1 95.88 82 GLY B CA 1
ATOM 1331 C C . GLY B 1 82 ? -5.047 3.139 0.231 1 95.88 82 GLY B C 1
ATOM 1332 O O . GLY B 1 82 ? -5.344 2.906 -0.943 1 95.88 82 GLY B O 1
ATOM 1333 N N . ASP B 1 83 ? -5.039 4.363 0.765 1 96.94 83 ASP B N 1
ATOM 1334 C CA . ASP B 1 83 ? -5.422 5.527 -0.029 1 96.94 83 ASP B CA 1
ATOM 1335 C C . ASP B 1 83 ? -4.195 6.305 -0.492 1 96.94 83 ASP B C 1
ATOM 1337 O O . ASP B 1 83 ? -3.07 6.004 -0.084 1 96.94 83 ASP B O 1
ATOM 1341 N N . TYR B 1 84 ? -4.48 7.266 -1.374 1 97.69 84 TYR B N 1
ATOM 1342 C CA . TYR B 1 84 ? -3.391 8.062 -1.923 1 97.69 84 TYR B CA 1
ATOM 1343 C C . TYR B 1 84 ? -3.203 9.352 -1.126 1 97.69 84 TYR B C 1
ATOM 1345 O O . TYR B 1 84 ? -4.168 9.914 -0.604 1 97.69 84 TYR B O 1
ATOM 1353 N N . VAL B 1 85 ? -1.988 9.789 -1.092 1 98.62 85 VAL B N 1
ATOM 1354 C CA . VAL B 1 85 ? -1.664 11.141 -0.651 1 98.62 85 VAL B CA 1
ATOM 1355 C C . VAL B 1 85 ? -0.981 11.906 -1.784 1 98.62 85 VAL B C 1
ATOM 1357 O O . VAL B 1 85 ? -0.362 11.297 -2.662 1 98.62 85 VAL B O 1
ATOM 1360 N N . GLU B 1 86 ? -1.121 13.227 -1.707 1 98.38 86 GLU B N 1
ATOM 1361 C CA . GLU B 1 86 ? -0.384 14.094 -2.621 1 98.38 86 GLU B CA 1
ATOM 1362 C C . GLU B 1 86 ? 0.96 14.508 -2.029 1 98.38 86 GLU B C 1
ATOM 1364 O O . GLU B 1 86 ? 1.056 14.797 -0.834 1 98.38 86 GLU B O 1
ATOM 1369 N N . ILE B 1 87 ? 1.903 14.367 -2.779 1 98.69 87 ILE B N 1
ATOM 1370 C CA . ILE B 1 87 ? 3.203 14.914 -2.41 1 98.69 87 ILE B CA 1
ATOM 1371 C C . ILE B 1 87 ? 3.359 16.312 -3.004 1 98.69 87 ILE B C 1
ATOM 1373 O O . ILE B 1 87 ? 3.242 16.5 -4.219 1 98.69 87 ILE B O 1
ATOM 1377 N N . LEU B 1 88 ? 3.656 17.281 -2.074 1 97.56 88 LEU B N 1
ATOM 1378 C CA . LEU B 1 88 ? 3.629 18.672 -2.473 1 97.56 88 LEU B CA 1
ATOM 1379 C C . LEU B 1 88 ? 5.039 19.203 -2.721 1 97.56 88 LEU B C 1
ATOM 1381 O O . LEU B 1 88 ? 5.988 18.781 -2.053 1 97.56 88 LEU B O 1
#

pLDDT: mean 95.67, std 7.31, range [48.94, 98.94]

Secondary structure (DSSP, 8-state):
---EEEEEEEEEE-SSSEEEEEEEEEETT--SHHHHHTTTT-EEEEE-TTS-EEEEEEEEEETTTTEEEEEESSPPPGGGTT-EEEE-/---EEEEEEEEEE-SSSEEEEEEEEEETT--SHHHHHTTTT-EEEEE-TTS-EEEEEEEEEETTTTEEEEEESSPPPGGGTT-EEEE-

Organism: NCBI:txid2598455

Radius of gyration: 15.57 Å; Cα contacts (8 Å, |Δi|>4): 440; chains: 2; bounding box: 35×40×40 Å

Nearest PDB structures (foldseek):
  6skg-assembly1_Bf  TM=9.409E-01  e=7.703E-11  Thermococcus kodakarensis
  7pwg-assembly1_f  TM=9.130E-01  e=2.099E-08  Giardia lamblia ATCC 50803
  4v6u-assembly1_Bc  TM=8.828E-01  e=5.205E-08  Pyrococcus furiosus DSM 3638
  2lp6-assembly1_A  TM=8.115E-01  e=7.171E-08  Pyrococcus furiosus DSM 3638
  1sqr-assembly1_A  TM=7.956E-01  e=1.160E-07  Pyrococcus furiosus

Sequence (176 aa):
MARGKALVLAYAGTKEHQDNHHMILKPLGIDDRSTASRLIGRKVVWRTPTGRRMYGKILRTHGNRGEVKAYFKPGLPGQAVGDYVEILMARGKALVLAYAGTKEHQDNHHMILKPLGIDDRSTASRLIGRKVVWRTPTGRRMYGKILRTHGNRGEVKAYFKPGLPGQAVGDYVEIL

Foldseek 3Di:
DDKWKWAFAAFDDDPVDGDLFKTKIGTPPFFAQVVLQVLAFWKKWDADPVGDIWIWGFHHADDGTNITIIGTVPGDDPVRHGHMMMTD/DDKWKWAFAAFDDDPVDGDLFKTKIGTPPFFAQVVLQVLAFWKKWDADPVGDIWIWGFHHADDGTNITIIGTVPGDDPVRHGHMMMTD